Protein AF-A0A8T1KKV9-F1 (afdb_monomer)

Structure (mmCIF, N/CA/C/O backbone):
data_AF-A0A8T1KKV9-F1
#
_entry.id   AF-A0A8T1KKV9-F1
#
loop_
_atom_site.group_PDB
_atom_site.id
_atom_site.type_symbol
_atom_site.label_atom_id
_atom_site.label_alt_id
_atom_site.label_comp_id
_atom_site.label_asym_id
_atom_site.label_entity_id
_atom_site.label_seq_id
_atom_site.pdbx_PDB_ins_code
_atom_site.Cartn_x
_atom_site.Cartn_y
_atom_site.Cartn_z
_atom_site.occupancy
_atom_site.B_iso_or_equiv
_atom_site.auth_seq_id
_atom_site.auth_comp_id
_atom_site.auth_asym_id
_atom_site.auth_atom_id
_atom_site.pdbx_PDB_model_num
ATOM 1 N N . MET A 1 1 ? -33.900 -18.102 101.240 1.00 42.44 1 MET A N 1
ATOM 2 C CA . MET A 1 1 ? -34.020 -19.556 101.483 1.00 42.44 1 MET A CA 1
ATOM 3 C C . MET A 1 1 ? -33.150 -20.250 100.444 1.00 42.44 1 MET A C 1
ATOM 5 O O . MET A 1 1 ? -33.483 -20.188 99.271 1.00 42.44 1 MET A O 1
ATOM 9 N N . PHE A 1 2 ? -31.992 -20.780 100.840 1.00 43.62 2 PHE A N 1
ATOM 10 C CA . PHE A 1 2 ? -31.089 -21.522 99.948 1.00 43.62 2 PHE A CA 1
ATOM 11 C C . PHE A 1 2 ? -31.321 -23.026 100.148 1.00 43.62 2 PHE A C 1
ATOM 13 O O . PHE A 1 2 ? -31.308 -23.454 101.304 1.00 43.62 2 PHE A O 1
ATOM 20 N N . PRO A 1 3 ? -31.513 -23.841 99.096 1.00 55.91 3 PRO A N 1
ATOM 21 C CA . PRO A 1 3 ? -31.500 -25.285 99.253 1.00 55.91 3 PRO A CA 1
ATOM 22 C C . PRO A 1 3 ? -30.063 -25.821 99.183 1.00 55.91 3 PRO A C 1
ATOM 24 O O . PRO A 1 3 ? -29.263 -25.416 98.340 1.00 55.91 3 PRO A O 1
ATOM 27 N N . TRP A 1 4 ? -29.758 -26.729 100.111 1.00 42.81 4 TRP A N 1
ATOM 28 C CA . TRP A 1 4 ? -28.506 -27.479 100.210 1.00 42.81 4 TRP A CA 1
ATOM 29 C C . TRP A 1 4 ? -28.403 -28.584 99.140 1.00 42.81 4 TRP A C 1
ATOM 31 O O . TRP A 1 4 ? -29.431 -29.103 98.697 1.00 42.81 4 TRP A O 1
ATOM 41 N N . PRO A 1 5 ? -27.180 -28.986 98.744 1.00 47.34 5 PRO A N 1
ATOM 42 C CA . PRO A 1 5 ? -26.956 -29.949 97.675 1.00 47.34 5 PRO A CA 1
ATOM 43 C C . PRO A 1 5 ? -26.941 -31.386 98.214 1.00 47.34 5 PRO A C 1
ATOM 45 O O . PRO A 1 5 ? -26.207 -31.689 99.152 1.00 47.34 5 PRO A O 1
ATOM 48 N N . GLY A 1 6 ? -27.702 -32.291 97.588 1.00 53.62 6 GLY A N 1
ATOM 49 C CA . GLY A 1 6 ? -27.510 -33.734 97.786 1.00 53.62 6 GLY A CA 1
ATOM 50 C C . GLY A 1 6 ? -28.770 -34.592 97.879 1.00 53.62 6 GLY A C 1
ATOM 51 O O . GLY A 1 6 ? -28.964 -35.277 98.877 1.00 53.62 6 GLY A O 1
ATOM 52 N N . SER A 1 7 ? -29.591 -34.649 96.825 1.00 45.66 7 SER A N 1
ATOM 53 C CA . SER A 1 7 ? -30.514 -35.781 96.652 1.00 45.66 7 SER A CA 1
ATOM 54 C C . SER A 1 7 ? -30.299 -36.448 95.287 1.00 45.66 7 SER A C 1
ATOM 56 O O . SER A 1 7 ? -30.512 -35.805 94.260 1.00 45.66 7 SER A O 1
ATOM 58 N N . PRO A 1 8 ? -29.852 -37.718 95.246 1.00 53.62 8 PRO A N 1
ATOM 59 C CA . PRO A 1 8 ? -29.544 -38.435 94.016 1.00 53.62 8 PRO A CA 1
ATOM 60 C C . PRO A 1 8 ? -30.821 -39.037 93.419 1.00 53.62 8 PRO A C 1
ATOM 62 O O . PRO A 1 8 ? -31.176 -40.185 93.680 1.00 53.62 8 PRO A O 1
ATOM 65 N N . ARG A 1 9 ? -31.520 -38.264 92.591 1.00 55.41 9 ARG A N 1
ATOM 66 C CA . ARG A 1 9 ? -32.571 -38.773 91.703 1.00 55.41 9 ARG A CA 1
ATOM 67 C C . ARG A 1 9 ? -32.349 -38.191 90.321 1.00 55.41 9 ARG A C 1
ATOM 69 O O . ARG A 1 9 ? -32.766 -37.073 90.078 1.00 55.41 9 ARG A O 1
ATOM 76 N N . ASP A 1 10 ? -31.598 -38.924 89.503 1.00 55.94 10 ASP A N 1
ATOM 77 C CA . ASP A 1 10 ? -31.691 -38.956 88.034 1.00 55.94 10 ASP A CA 1
ATOM 78 C C . ASP A 1 10 ? -30.434 -39.619 87.452 1.00 55.94 10 ASP A C 1
ATOM 80 O O . ASP A 1 10 ? -29.605 -38.996 86.791 1.00 55.94 10 ASP A O 1
ATOM 84 N N . ARG A 1 11 ? -30.277 -40.933 87.662 1.00 51.22 11 ARG A N 1
ATOM 85 C CA . ARG A 1 11 ? -29.443 -41.729 86.748 1.00 51.22 11 ARG A CA 1
ATOM 86 C C . ARG A 1 11 ? -30.278 -42.029 85.505 1.00 51.22 11 ARG A C 1
ATOM 88 O O . ARG A 1 11 ? -30.787 -43.132 85.344 1.00 51.22 11 ARG A O 1
ATOM 95 N N . LYS A 1 12 ? -30.458 -41.019 84.650 1.00 58.78 12 LYS A N 1
ATOM 96 C CA . LYS A 1 12 ? -30.918 -41.226 83.274 1.00 58.78 12 LYS A CA 1
ATOM 97 C C . LYS A 1 12 ? -29.833 -42.030 82.561 1.00 58.78 12 LYS A C 1
ATOM 99 O O . LYS A 1 12 ? -28.685 -41.592 82.508 1.00 58.78 12 LYS A O 1
ATOM 104 N N . CYS A 1 13 ? -30.173 -43.218 82.068 1.00 57.31 13 CYS A N 1
ATOM 105 C CA . CYS A 1 13 ? -29.310 -43.949 81.144 1.00 57.31 13 CYS A CA 1
ATOM 106 C C . CYS A 1 13 ? -28.902 -43.003 80.000 1.00 57.31 13 CYS A C 1
ATOM 108 O O . CYS A 1 13 ? -29.763 -42.262 79.514 1.00 57.31 13 CYS A O 1
ATOM 110 N N . PRO A 1 14 ? -27.627 -42.987 79.571 1.00 67.00 14 PRO A N 1
ATOM 111 C CA . PRO A 1 14 ? -27.260 -42.223 78.390 1.00 67.00 14 PRO A CA 1
ATOM 112 C C . PRO A 1 14 ? -28.063 -42.750 77.188 1.00 67.00 14 PRO A C 1
ATOM 114 O O . PRO A 1 14 ? -28.306 -43.959 77.105 1.00 67.00 14 PRO A O 1
ATOM 117 N N . PRO A 1 15 ? -28.517 -41.869 76.280 1.00 64.62 15 PRO A N 1
ATOM 118 C CA . PRO A 1 15 ? -29.214 -42.304 75.079 1.00 64.62 15 PRO A CA 1
ATOM 119 C C . PRO A 1 15 ? -28.305 -43.225 74.246 1.00 64.62 15 PRO A C 1
ATOM 121 O O . PRO A 1 15 ? -27.082 -43.045 74.262 1.00 64.62 15 PRO A O 1
ATOM 124 N N . PRO A 1 16 ? -28.868 -44.212 73.523 1.00 66.62 16 PRO A N 1
ATOM 125 C CA . PRO A 1 16 ? -28.080 -45.027 72.609 1.00 66.62 16 PRO A CA 1
ATOM 126 C C . PRO A 1 16 ? -27.397 -44.134 71.558 1.00 66.62 16 PRO A C 1
ATOM 128 O O . PRO A 1 16 ? -27.944 -43.085 71.199 1.00 66.62 16 PRO A O 1
ATOM 131 N N . PRO A 1 17 ? -26.206 -44.517 71.066 1.00 67.06 17 PRO A N 1
ATOM 132 C CA . PRO A 1 17 ? -25.503 -43.734 70.060 1.00 67.06 17 PRO A CA 1
ATOM 133 C C . PRO A 1 17 ? 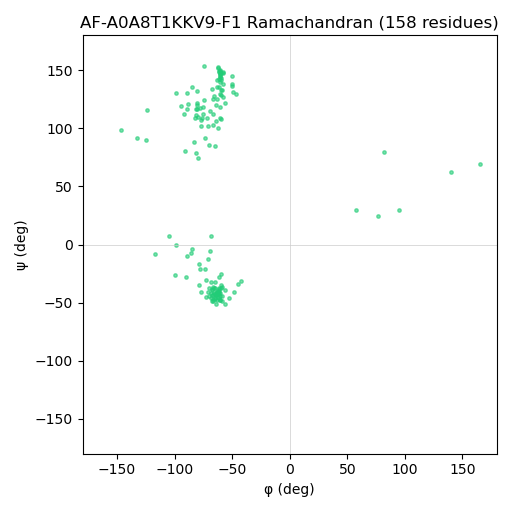-26.342 -43.617 68.775 1.00 67.06 17 PRO A C 1
ATOM 135 O O . PRO A 1 17 ? -27.069 -44.554 68.431 1.00 67.06 17 PRO A O 1
ATOM 138 N N . PRO A 1 18 ? -26.256 -42.486 68.052 1.00 66.81 18 PRO A N 1
ATOM 139 C CA . PRO A 1 18 ? -26.984 -42.298 66.805 1.00 66.81 18 PRO A CA 1
ATOM 140 C C . PRO A 1 18 ? -26.560 -43.347 65.772 1.00 66.81 18 PRO A C 1
ATOM 142 O O . PRO A 1 18 ? -25.372 -43.543 65.510 1.00 66.81 18 PRO A O 1
ATOM 145 N N . VAL A 1 19 ? -27.545 -44.022 65.178 1.00 66.06 19 VAL A N 1
ATOM 146 C CA . VAL A 1 19 ? -27.328 -44.944 64.060 1.00 66.06 19 VAL A CA 1
ATOM 147 C C . VAL A 1 19 ? -27.113 -44.105 62.805 1.00 66.06 19 VAL A C 1
ATOM 149 O O . VAL A 1 19 ? -28.049 -43.499 62.286 1.00 66.06 19 VAL A O 1
ATOM 152 N N . TYR A 1 20 ? -25.876 -44.051 62.320 1.00 60.50 20 TYR A N 1
ATOM 153 C CA . TYR A 1 20 ? -25.564 -43.412 61.047 1.00 60.50 20 TYR A CA 1
ATOM 154 C C . TYR A 1 20 ? -25.880 -44.380 59.905 1.00 60.50 20 TYR A C 1
ATOM 156 O O . TYR A 1 20 ? -25.203 -45.393 59.733 1.00 60.50 20 TYR A O 1
ATOM 164 N N . TYR A 1 21 ? -26.904 -44.068 59.110 1.00 59.50 21 TYR A N 1
ATOM 165 C CA . TYR A 1 21 ? -27.094 -44.705 57.810 1.00 59.50 21 TYR A CA 1
ATOM 166 C C . TYR A 1 21 ? -26.024 -44.174 56.858 1.00 59.50 21 TYR A C 1
ATOM 168 O O . TYR A 1 21 ? -26.069 -43.011 56.463 1.00 59.50 21 TYR A O 1
ATOM 176 N N . VAL A 1 22 ? -25.058 -45.017 56.500 1.00 67.69 22 VAL A N 1
ATOM 177 C CA . VAL A 1 22 ? -24.144 -44.734 55.391 1.00 67.69 22 VAL A CA 1
ATOM 178 C C . VAL A 1 22 ? -24.886 -45.105 54.104 1.00 67.69 22 VAL A C 1
ATOM 180 O O . VAL A 1 22 ? -25.244 -46.276 53.948 1.00 67.69 22 VAL A O 1
ATOM 183 N N . PRO A 1 23 ? -25.177 -44.157 53.196 1.00 71.94 23 PRO A N 1
ATOM 184 C CA . PRO A 1 23 ? -25.785 -44.489 51.914 1.00 71.94 23 PRO A CA 1
ATOM 185 C C . PRO A 1 23 ? -24.865 -45.440 51.144 1.00 71.94 23 PRO A C 1
ATOM 187 O O . PRO A 1 23 ? -23.659 -45.201 51.058 1.00 71.94 23 PRO A O 1
ATOM 190 N N . ALA A 1 24 ? -25.420 -46.519 50.592 1.00 74.31 24 ALA A N 1
ATOM 191 C CA . ALA A 1 24 ? -24.668 -47.397 49.701 1.00 74.31 24 ALA A CA 1
ATOM 192 C C . ALA A 1 24 ? -24.177 -46.601 48.472 1.00 74.31 24 ALA A C 1
ATOM 194 O O . ALA A 1 24 ? -24.901 -45.716 48.001 1.00 74.31 24 ALA A O 1
ATOM 195 N N . PRO A 1 25 ? -22.970 -46.882 47.945 1.00 77.38 25 PRO A N 1
ATOM 196 C CA . PRO A 1 25 ? -22.473 -46.195 46.760 1.00 77.38 25 PRO A CA 1
ATOM 197 C C . PRO A 1 25 ? -23.407 -46.445 45.562 1.00 77.38 25 PRO A C 1
ATOM 199 O O . PRO A 1 25 ? -23.961 -47.543 45.440 1.00 77.38 25 PRO A O 1
ATOM 202 N N . PRO A 1 26 ? -23.599 -45.447 44.679 1.00 78.06 26 PRO A N 1
ATOM 203 C CA . PRO A 1 26 ? -24.419 -45.620 43.488 1.00 78.06 26 PRO A CA 1
ATOM 204 C C . PRO A 1 26 ? -23.834 -46.721 42.589 1.00 78.06 26 PRO A C 1
ATOM 206 O O . PRO A 1 26 ? -22.613 -46.913 42.568 1.00 78.06 26 PRO A O 1
ATOM 209 N N . PRO A 1 27 ? -24.679 -47.450 41.836 1.00 77.94 27 PRO A N 1
ATOM 210 C CA . PRO A 1 27 ? -24.194 -48.449 40.894 1.00 77.94 27 PRO A CA 1
ATOM 211 C C . PRO A 1 27 ? -23.290 -47.799 39.832 1.00 77.94 27 PRO A C 1
ATOM 213 O O . PRO A 1 27 ? -23.490 -46.628 39.490 1.00 77.94 27 PRO A O 1
ATOM 216 N N . PRO A 1 28 ? -22.302 -48.538 39.294 1.00 77.69 28 PRO A N 1
ATOM 217 C CA . PRO A 1 28 ? -21.456 -48.027 38.226 1.00 77.69 28 PRO A CA 1
ATOM 218 C C . PRO A 1 28 ? -22.299 -47.674 36.987 1.00 77.69 28 PRO A C 1
ATOM 220 O O . PRO A 1 28 ? -23.307 -48.338 36.722 1.00 77.69 28 PRO A O 1
ATOM 223 N N . PRO A 1 29 ? -21.905 -46.642 36.218 1.00 75.44 29 PRO A N 1
ATOM 224 C CA . PRO A 1 29 ? -22.606 -46.275 34.996 1.00 75.44 29 PRO A CA 1
ATOM 225 C C . PRO A 1 29 ? -22.566 -47.424 33.972 1.00 75.44 29 PRO A C 1
ATOM 227 O O . PRO A 1 29 ? -21.595 -48.187 33.940 1.00 75.44 29 PRO A O 1
ATOM 230 N N . PRO A 1 30 ? -23.600 -47.562 33.121 1.00 73.44 30 PRO A N 1
ATOM 231 C CA . PRO A 1 30 ? -23.627 -48.587 32.086 1.00 73.44 30 PRO A CA 1
ATOM 232 C C . PRO A 1 30 ? -22.472 -48.390 31.097 1.00 73.44 30 PRO A C 1
ATOM 234 O O . PRO A 1 30 ? -22.209 -47.278 30.638 1.00 73.44 30 PRO A O 1
ATOM 237 N N . VAL A 1 31 ? -21.794 -49.485 30.750 1.00 76.44 31 VAL A N 1
ATOM 238 C CA . VAL A 1 31 ? -20.741 -49.479 29.729 1.00 76.44 31 VAL A CA 1
ATOM 239 C C . VAL A 1 31 ? -21.403 -49.391 28.357 1.00 76.44 31 VAL A C 1
ATOM 241 O O . VAL A 1 31 ? -22.082 -50.323 27.927 1.00 76.44 31 VAL A O 1
ATOM 244 N N . VAL A 1 32 ? -21.215 -48.265 27.670 1.00 73.19 32 VAL A N 1
ATOM 245 C CA . VAL A 1 32 ? -21.667 -48.081 26.287 1.00 73.19 32 VAL A CA 1
ATOM 246 C C . VAL A 1 32 ? -20.532 -48.491 25.355 1.00 73.19 32 VAL A C 1
ATOM 248 O O . VAL A 1 32 ? -19.494 -47.833 25.306 1.00 73.19 32 VAL A O 1
ATOM 251 N N . TYR A 1 33 ? -20.720 -49.583 24.617 1.00 68.12 33 TYR A N 1
ATOM 252 C CA . TYR A 1 33 ? -19.787 -49.987 23.5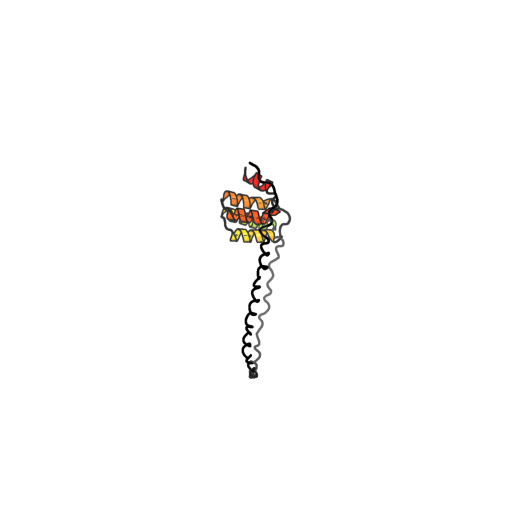67 1.00 68.12 33 TYR A CA 1
ATOM 253 C C . TYR A 1 33 ? -20.050 -49.169 22.302 1.00 68.12 33 TYR A C 1
ATOM 255 O O . TYR A 1 33 ? -21.195 -49.033 21.870 1.00 68.12 33 TYR A O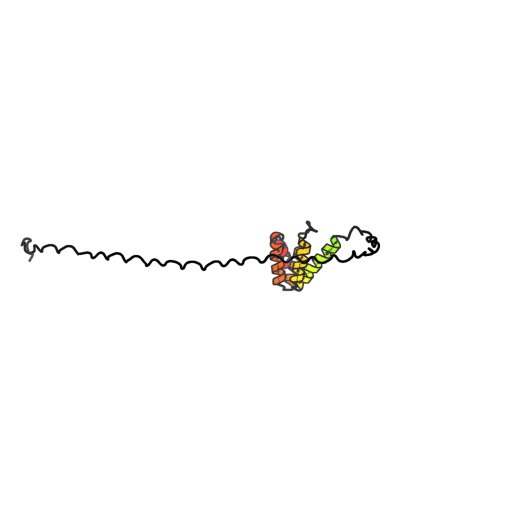 1
AT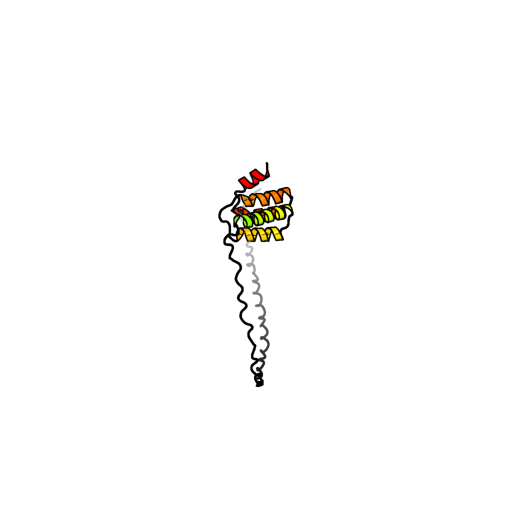OM 263 N N . ALA A 1 34 ? -18.989 -48.629 21.701 1.00 70.56 34 ALA A N 1
ATOM 264 C CA . ALA A 1 34 ? -19.082 -48.011 20.385 1.00 70.56 34 ALA A CA 1
ATOM 265 C C . ALA A 1 34 ? -19.478 -49.066 19.340 1.00 70.56 34 ALA A C 1
ATOM 267 O O . ALA A 1 34 ? -19.022 -50.211 19.398 1.00 70.56 34 ALA A O 1
ATOM 268 N N . ALA A 1 35 ? -20.326 -48.679 18.385 1.00 78.88 35 ALA A N 1
ATOM 269 C CA . ALA A 1 35 ? -20.664 -49.544 17.263 1.00 78.88 35 ALA A CA 1
ATOM 270 C C . ALA A 1 35 ? -19.396 -49.864 16.444 1.00 78.88 35 ALA A C 1
ATOM 272 O O . ALA A 1 35 ? -18.545 -48.983 16.280 1.00 78.88 35 ALA A O 1
ATOM 273 N N . PRO A 1 36 ? -19.249 -51.099 15.928 1.00 76.38 36 PRO A N 1
ATOM 274 C CA . PRO A 1 36 ? -18.130 -51.429 15.059 1.00 76.38 36 PRO A CA 1
ATOM 275 C C . PRO A 1 36 ? -18.161 -50.549 13.797 1.00 76.38 36 PRO A C 1
ATOM 277 O O . PRO A 1 36 ? -19.248 -50.226 13.305 1.00 76.38 36 PRO A O 1
ATOM 280 N N . PRO A 1 37 ? -16.993 -50.149 13.265 1.00 76.50 37 PRO A N 1
ATOM 281 C CA . PRO A 1 37 ? -16.931 -49.367 12.038 1.00 76.50 37 PRO A CA 1
ATOM 282 C C . PRO A 1 37 ? -17.522 -50.155 10.855 1.00 76.50 37 PRO A C 1
ATOM 284 O O . PRO A 1 37 ? -17.480 -51.390 10.853 1.00 76.50 37 PRO A O 1
ATOM 287 N N . PRO A 1 38 ? -18.074 -49.463 9.841 1.00 77.44 38 PRO A N 1
ATOM 288 C CA . PRO A 1 38 ? -18.619 -50.115 8.658 1.00 77.44 38 PRO A CA 1
ATOM 289 C C . PRO A 1 38 ? -17.529 -50.882 7.885 1.00 77.44 38 PRO A C 1
ATOM 291 O O . PRO A 1 38 ? -16.353 -50.512 7.939 1.00 77.44 38 PRO A O 1
ATOM 294 N N . PRO A 1 39 ? -17.903 -51.944 7.149 1.00 70.31 39 PRO A N 1
ATOM 295 C CA . PRO A 1 39 ? -16.959 -52.714 6.349 1.00 70.31 39 PRO A CA 1
ATOM 296 C C . PRO A 1 39 ? -16.345 -51.852 5.239 1.00 70.31 39 PRO A C 1
ATOM 298 O O . PRO A 1 39 ? -17.048 -51.126 4.536 1.00 70.31 39 PRO A O 1
ATOM 301 N N . VAL A 1 40 ? -15.026 -51.958 5.066 1.00 73.56 40 VAL A N 1
ATOM 302 C CA . VAL A 1 40 ? -14.293 -51.290 3.983 1.00 73.56 40 VAL A CA 1
ATOM 303 C C . VAL A 1 40 ? -14.497 -52.081 2.692 1.00 73.56 40 VAL A C 1
ATOM 305 O O . VAL A 1 40 ? -14.106 -53.245 2.607 1.00 73.56 40 VAL A O 1
ATOM 308 N N . VAL A 1 41 ? -15.111 -51.455 1.690 1.00 68.81 41 VAL A N 1
ATOM 309 C CA . VAL A 1 41 ? -15.238 -52.015 0.339 1.00 68.81 41 VAL A CA 1
ATOM 310 C C . VAL A 1 41 ? -14.007 -51.607 -0.463 1.00 68.81 41 VAL A C 1
ATOM 312 O O . VAL A 1 41 ? -13.741 -50.419 -0.622 1.00 68.81 41 VAL A O 1
ATOM 315 N N . TYR A 1 42 ? -13.257 -52.587 -0.962 1.00 61.16 42 TYR A N 1
ATOM 316 C CA . TYR A 1 42 ? -12.148 -52.350 -1.883 1.00 61.16 42 TYR A CA 1
ATOM 317 C C . TYR A 1 42 ? -12.649 -52.508 -3.319 1.00 61.16 42 TYR A C 1
ATOM 319 O O . TYR A 1 42 ? -13.107 -53.588 -3.696 1.00 61.16 42 TYR A O 1
ATOM 327 N N . GLU A 1 43 ? -12.556 -51.451 -4.124 1.00 62.97 43 GLU A N 1
ATOM 328 C CA . GLU A 1 43 ? -12.739 -51.566 -5.570 1.00 62.97 43 GLU A CA 1
ATOM 329 C C . GLU A 1 43 ? -11.501 -52.228 -6.183 1.00 62.97 43 GLU A C 1
ATOM 331 O O . GLU A 1 43 ? -10.370 -51.782 -5.985 1.00 62.97 43 GLU A O 1
ATOM 336 N N . VAL A 1 44 ? -11.711 -53.324 -6.912 1.00 74.62 44 VAL A N 1
ATOM 337 C CA . VAL A 1 44 ? -10.646 -53.987 -7.669 1.00 74.62 44 VAL A CA 1
ATOM 338 C C . VAL A 1 44 ? -10.365 -53.136 -8.913 1.00 74.62 44 VAL A C 1
ATOM 340 O O . VAL A 1 44 ? -11.275 -52.967 -9.728 1.00 74.62 44 VAL A O 1
ATOM 343 N N . PRO A 1 45 ? -9.146 -52.594 -9.099 1.00 65.38 45 PRO A N 1
ATOM 344 C CA . PRO A 1 45 ? -8.845 -51.773 -10.264 1.00 65.38 45 PRO A CA 1
ATOM 345 C C . PRO A 1 45 ? -8.897 -52.624 -11.538 1.00 65.38 45 PRO A C 1
ATOM 347 O O . PRO A 1 45 ? -8.232 -53.656 -11.648 1.00 65.38 45 PRO A O 1
ATOM 350 N N . VAL A 1 46 ? -9.702 -52.187 -12.508 1.00 70.38 46 VAL A N 1
ATOM 351 C CA . VAL A 1 46 ? -9.801 -52.809 -13.835 1.00 70.38 46 VAL A CA 1
ATOM 352 C C . VAL A 1 46 ? -8.470 -52.595 -14.573 1.00 70.38 46 VAL A C 1
ATOM 354 O O . VAL A 1 46 ? -7.951 -51.476 -14.548 1.00 70.38 46 VAL A O 1
ATOM 357 N N . PRO A 1 47 ? -7.885 -53.622 -15.221 1.00 68.69 47 PRO A N 1
ATOM 358 C CA . PRO A 1 47 ? -6.635 -53.450 -15.952 1.00 68.69 47 PRO A CA 1
ATOM 359 C C . PRO A 1 47 ? -6.804 -52.424 -17.087 1.00 68.69 47 PRO A C 1
ATOM 361 O O . PRO A 1 47 ? -7.834 -52.429 -17.768 1.00 68.69 47 PRO A O 1
ATOM 364 N N . PRO A 1 48 ? -5.809 -51.549 -17.319 1.00 64.19 48 PRO A N 1
ATOM 365 C CA . PRO A 1 48 ? -5.882 -50.560 -18.383 1.00 64.19 48 PRO A CA 1
ATOM 366 C C . PRO A 1 48 ? -5.883 -51.253 -19.750 1.00 64.19 48 PRO A C 1
ATOM 368 O O . PRO A 1 48 ? -5.006 -52.060 -20.058 1.00 64.19 48 PRO A O 1
ATOM 371 N N . VAL A 1 49 ? -6.866 -50.917 -20.584 1.00 67.12 49 VAL A N 1
ATOM 372 C CA . VAL A 1 49 ? -6.894 -51.330 -21.990 1.00 67.12 49 VAL A CA 1
ATOM 373 C C . VAL A 1 49 ? -5.899 -50.454 -22.750 1.00 67.12 49 VAL A C 1
ATOM 375 O O . VAL A 1 49 ? -6.128 -49.258 -22.926 1.00 67.12 49 VAL A O 1
ATOM 378 N N . VAL A 1 50 ? -4.776 -51.035 -23.170 1.00 65.25 50 VAL A N 1
ATOM 379 C CA . VAL A 1 50 ? -3.778 -50.345 -23.995 1.00 65.25 50 VAL A CA 1
ATOM 380 C C . VAL A 1 50 ? -4.233 -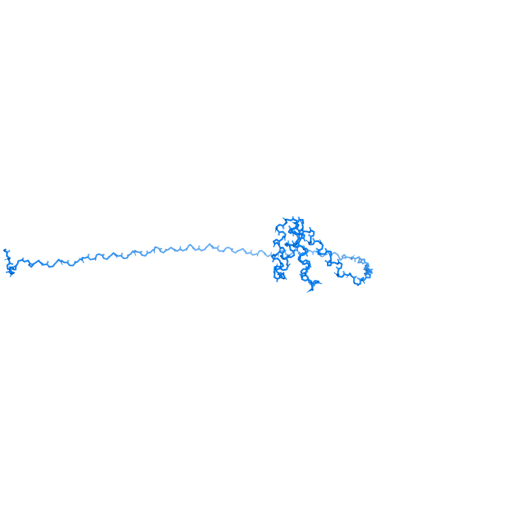50.407 -25.449 1.00 65.25 50 VAL A C 1
ATOM 382 O O . VAL A 1 50 ? -4.210 -51.467 -26.069 1.00 65.25 50 VAL A O 1
ATOM 385 N N . TYR A 1 51 ? -4.655 -49.268 -25.993 1.00 60.12 51 TYR A N 1
ATOM 386 C CA . TYR A 1 51 ? -4.848 -49.107 -27.430 1.00 60.12 51 TYR A CA 1
ATOM 387 C C . TYR A 1 51 ? -3.528 -48.627 -28.039 1.00 60.12 51 TYR A C 1
ATOM 389 O O . TYR A 1 51 ? -3.063 -47.534 -27.716 1.00 60.12 51 TYR A O 1
ATOM 397 N N . GLU A 1 52 ? -2.915 -49.426 -28.915 1.00 62.97 52 GLU A N 1
ATOM 398 C CA . GLU A 1 52 ? -1.801 -48.948 -29.736 1.00 62.97 52 GLU A CA 1
ATOM 399 C C . GLU A 1 52 ? -2.346 -47.966 -30.778 1.00 62.97 52 GLU A C 1
ATOM 401 O O . GLU A 1 52 ? -2.971 -48.350 -31.767 1.00 62.97 52 GLU A O 1
ATOM 406 N N . VAL A 1 53 ? -2.151 -46.672 -30.527 1.00 69.12 53 VAL A N 1
ATOM 407 C CA . VAL A 1 53 ? -2.448 -45.623 -31.502 1.00 69.12 53 VAL A CA 1
ATOM 408 C C . VAL A 1 53 ? -1.271 -45.563 -32.480 1.00 69.12 53 VAL A C 1
ATOM 410 O O . VAL A 1 53 ? -0.147 -45.314 -32.036 1.00 69.12 53 VAL A O 1
ATOM 413 N N . PRO A 1 54 ? -1.472 -45.787 -33.793 1.00 70.06 54 PRO A N 1
ATOM 414 C CA . PRO A 1 54 ? -0.396 -45.658 -34.766 1.00 70.06 54 PRO A CA 1
ATOM 415 C C . PRO A 1 54 ? 0.155 -44.230 -34.733 1.00 70.06 54 PRO A C 1
ATOM 417 O O . PRO A 1 54 ? -0.604 -43.259 -34.790 1.00 70.06 54 PRO A O 1
ATOM 420 N N . ALA A 1 55 ? 1.477 -44.109 -34.606 1.00 71.81 55 ALA A N 1
ATOM 421 C CA . ALA A 1 55 ? 2.137 -42.814 -34.523 1.00 71.81 55 ALA A CA 1
ATOM 422 C C . ALA A 1 55 ? 1.839 -41.981 -35.786 1.00 71.81 55 ALA A C 1
ATOM 424 O O . ALA A 1 55 ? 1.955 -42.504 -36.901 1.00 71.81 55 ALA A O 1
ATOM 425 N N . PRO A 1 56 ? 1.457 -40.697 -35.644 1.00 70.62 56 PRO A N 1
ATOM 426 C CA . PRO A 1 56 ? 1.284 -39.821 -36.792 1.00 70.62 56 PRO A CA 1
ATOM 427 C C . PRO A 1 56 ? 2.616 -39.675 -37.547 1.00 70.62 56 PRO A C 1
ATOM 429 O O . PRO A 1 56 ? 3.684 -39.734 -36.927 1.00 70.62 56 PRO A O 1
ATOM 432 N N . PRO A 1 57 ? 2.583 -39.483 -38.878 1.00 72.38 57 PRO A N 1
ATOM 433 C CA . PRO A 1 57 ? 3.796 -39.257 -39.653 1.00 72.38 57 PRO A CA 1
ATOM 434 C C . PRO A 1 57 ? 4.553 -38.030 -39.116 1.00 72.38 57 PRO A C 1
ATOM 436 O O . PRO A 1 57 ? 3.921 -37.080 -38.642 1.00 72.38 57 PRO A O 1
ATOM 439 N N . PRO A 1 58 ? 5.896 -38.025 -39.183 1.00 64.50 58 PRO A N 1
ATOM 440 C CA . PRO A 1 58 ? 6.690 -36.907 -38.696 1.00 64.50 58 PRO A CA 1
ATOM 441 C C . PRO A 1 58 ? 6.319 -35.633 -39.462 1.00 64.50 58 PRO A C 1
ATOM 443 O O . PRO A 1 58 ? 6.481 -35.551 -40.680 1.00 64.50 58 PRO A O 1
ATOM 446 N N . VAL A 1 59 ? 5.813 -34.635 -38.738 1.00 71.88 59 VAL A N 1
ATOM 447 C CA . VAL A 1 59 ? 5.551 -33.304 -39.287 1.00 71.88 59 VAL A CA 1
ATOM 448 C C . VAL A 1 59 ? 6.880 -32.558 -39.326 1.00 71.88 59 VAL A C 1
ATOM 450 O O . VAL A 1 59 ? 7.441 -32.215 -38.286 1.00 71.88 59 VAL A O 1
ATOM 453 N N . VAL A 1 60 ? 7.405 -32.332 -40.529 1.00 68.50 60 VAL A N 1
ATOM 454 C CA . VAL A 1 60 ? 8.573 -31.471 -40.733 1.00 68.50 60 VAL A CA 1
ATOM 455 C C . VAL A 1 60 ? 8.094 -30.027 -40.635 1.00 68.50 60 VAL A C 1
ATOM 457 O O . VAL A 1 60 ? 7.481 -29.502 -41.560 1.00 68.50 60 VAL A O 1
ATOM 460 N N . TYR A 1 61 ? 8.341 -29.399 -39.490 1.00 58.59 61 TYR A N 1
ATOM 461 C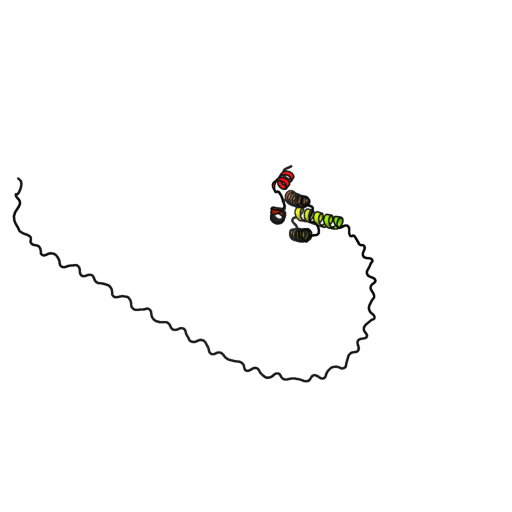 CA . TYR A 1 61 ? 8.173 -27.960 -39.344 1.00 58.59 61 TYR A CA 1
ATOM 462 C C . TYR A 1 61 ? 9.408 -27.277 -39.926 1.00 58.59 61 TYR A C 1
ATOM 464 O O . TYR A 1 61 ? 10.516 -27.459 -39.418 1.00 58.59 61 TYR A O 1
ATOM 472 N N . GLU A 1 62 ? 9.232 -26.489 -40.985 1.00 68.19 62 GLU A N 1
ATOM 473 C CA . GLU A 1 62 ? 10.249 -25.514 -41.365 1.00 68.19 62 GLU A CA 1
ATOM 474 C C . GLU A 1 62 ? 10.352 -24.494 -40.232 1.00 68.19 62 GLU A C 1
ATOM 476 O O . GLU A 1 62 ? 9.443 -23.694 -40.006 1.00 68.19 62 GLU A O 1
ATOM 481 N N . VAL A 1 63 ? 11.435 -24.573 -39.458 1.00 69.38 63 VAL A N 1
ATOM 482 C CA . VAL A 1 63 ? 11.728 -23.589 -38.419 1.00 69.38 63 VAL A CA 1
ATOM 483 C C . VAL A 1 63 ? 12.080 -22.287 -39.142 1.00 69.38 63 VAL A C 1
ATOM 485 O O . VAL A 1 63 ? 13.089 -22.262 -39.855 1.00 69.38 63 VAL A O 1
ATOM 488 N N . PRO A 1 64 ? 11.277 -21.213 -39.012 1.00 71.94 64 PRO A N 1
ATOM 489 C CA . PRO A 1 64 ? 11.637 -19.932 -39.597 1.00 71.94 64 PRO A CA 1
ATOM 490 C C . PRO A 1 64 ? 12.990 -19.499 -39.029 1.00 71.94 64 PRO A C 1
ATOM 492 O O . PRO A 1 64 ? 13.258 -19.686 -37.839 1.00 71.94 64 PRO A O 1
ATOM 495 N N . ALA A 1 65 ? 13.855 -18.957 -39.890 1.00 74.50 65 ALA A N 1
ATOM 496 C CA . ALA A 1 65 ? 15.185 -18.512 -39.487 1.00 74.50 65 ALA A CA 1
ATOM 497 C C . ALA A 1 65 ? 15.087 -17.611 -38.239 1.00 74.50 65 ALA A C 1
ATOM 499 O O . ALA A 1 65 ? 14.177 -16.778 -38.169 1.00 74.50 65 ALA A O 1
ATOM 500 N N . PRO A 1 66 ? 15.988 -17.771 -37.251 1.00 62.72 66 PRO A N 1
ATOM 501 C CA . PRO A 1 66 ? 15.924 -17.004 -36.018 1.00 62.72 66 PRO A CA 1
ATOM 502 C C . PRO A 1 66 ? 15.944 -15.515 -36.352 1.00 62.72 66 PRO A C 1
ATOM 504 O O . PRO A 1 66 ? 16.867 -15.019 -37.001 1.00 62.72 66 PRO A O 1
ATOM 507 N N . VAL A 1 67 ? 14.904 -14.805 -35.919 1.00 69.69 67 VAL A N 1
ATOM 508 C CA . VAL A 1 67 ? 14.854 -13.351 -36.023 1.00 69.69 67 VAL A CA 1
ATOM 509 C C . VAL A 1 67 ? 15.938 -12.815 -35.096 1.00 69.69 67 VAL A C 1
ATOM 511 O O . VAL A 1 67 ? 15.796 -12.831 -33.874 1.00 69.69 67 VAL A O 1
ATOM 514 N N . ILE A 1 68 ? 17.059 -12.387 -35.675 1.00 71.31 68 ILE A N 1
ATOM 515 C CA . ILE A 1 68 ? 18.117 -11.712 -34.929 1.00 71.31 68 ILE A CA 1
ATOM 516 C C . ILE A 1 68 ? 17.600 -10.312 -34.614 1.00 71.31 68 ILE A C 1
ATOM 518 O O . ILE A 1 68 ? 17.755 -9.376 -35.400 1.00 71.31 68 ILE A O 1
ATOM 522 N N . TYR A 1 69 ? 16.965 -10.169 -33.455 1.00 48.41 69 TYR A N 1
ATOM 523 C CA . TYR A 1 69 ? 16.732 -8.860 -32.875 1.00 48.41 69 TYR A CA 1
ATOM 524 C C . TYR A 1 69 ? 18.097 -8.295 -32.495 1.00 48.41 69 TYR A C 1
ATOM 526 O O . TYR A 1 69 ? 18.767 -8.805 -31.596 1.00 48.41 69 TYR A O 1
ATOM 534 N N . LYS A 1 70 ? 18.529 -7.233 -33.182 1.00 56.81 70 LYS A N 1
ATOM 535 C CA . LYS A 1 70 ? 19.495 -6.328 -32.567 1.00 56.81 70 LYS A CA 1
ATOM 536 C C . LYS A 1 70 ? 18.798 -5.799 -31.325 1.00 56.81 70 LYS A C 1
ATOM 538 O O . LYS A 1 70 ? 17.821 -5.062 -31.455 1.00 56.81 70 LYS A O 1
ATOM 543 N N . ALA A 1 71 ? 19.246 -6.238 -30.152 1.00 60.97 71 ALA A N 1
ATOM 544 C CA . ALA A 1 71 ? 18.849 -5.589 -28.919 1.00 60.97 71 ALA A CA 1
ATOM 545 C C . ALA A 1 71 ? 19.077 -4.083 -29.128 1.00 60.97 71 ALA A C 1
ATOM 547 O O . ALA A 1 71 ? 20.137 -3.720 -29.664 1.00 60.97 71 ALA A O 1
ATOM 548 N N . PRO A 1 72 ? 18.095 -3.222 -28.804 1.00 63.00 72 PRO A N 1
ATOM 549 C CA . PRO A 1 72 ? 18.368 -1.796 -28.760 1.00 63.00 72 PRO A CA 1
ATOM 550 C C . PRO A 1 72 ? 19.629 -1.594 -27.909 1.00 63.00 72 PRO A C 1
ATOM 552 O O . PRO A 1 72 ? 19.862 -2.398 -26.992 1.00 63.00 72 PRO A O 1
ATOM 555 N N . PRO A 1 73 ? 20.486 -0.612 -28.246 1.00 60.88 73 PRO A N 1
ATOM 556 C CA . PRO A 1 73 ? 21.612 -0.287 -27.383 1.00 60.88 73 PRO A CA 1
ATOM 557 C C . PRO A 1 73 ? 21.074 -0.204 -25.955 1.00 60.88 73 PRO A C 1
ATOM 559 O O . PRO A 1 73 ? 20.022 0.392 -25.725 1.00 60.88 73 PRO A O 1
ATOM 562 N N . ARG A 1 74 ? 21.724 -0.911 -25.024 1.00 55.34 74 ARG A N 1
ATOM 563 C CA . ARG A 1 74 ? 21.487 -0.632 -23.616 1.00 55.34 74 ARG A CA 1
ATOM 564 C C . ARG A 1 74 ? 21.952 0.802 -23.456 1.00 55.34 74 ARG A C 1
ATOM 566 O O . ARG A 1 74 ? 23.152 1.058 -23.461 1.00 55.34 74 ARG A O 1
ATOM 573 N N . ASP A 1 75 ? 21.001 1.723 -23.443 1.00 54.72 75 ASP A N 1
ATOM 574 C CA . ASP A 1 75 ? 21.211 3.024 -22.846 1.00 54.72 75 ASP A CA 1
ATOM 575 C C . ASP A 1 75 ? 21.421 2.718 -21.363 1.00 54.72 75 ASP A C 1
ATOM 577 O O . ASP A 1 75 ? 20.495 2.585 -20.563 1.00 54.72 75 ASP A O 1
ATOM 581 N N . ASP A 1 76 ? 22.672 2.396 -21.051 1.00 58.31 76 ASP A N 1
ATOM 582 C CA . ASP A 1 76 ? 23.165 2.304 -19.699 1.00 58.31 76 ASP A CA 1
ATOM 583 C C . ASP A 1 76 ? 22.907 3.683 -19.072 1.00 58.31 76 ASP A C 1
ATOM 585 O O . ASP A 1 76 ? 23.305 4.695 -19.648 1.00 58.31 76 ASP A O 1
ATOM 589 N N . TYR A 1 77 ? 22.238 3.687 -17.913 1.00 51.69 77 TYR A N 1
ATOM 590 C CA . TYR A 1 77 ? 21.699 4.836 -17.167 1.00 51.69 77 TYR A CA 1
ATOM 591 C C . TYR A 1 77 ? 20.335 5.376 -17.638 1.00 51.69 77 TYR A C 1
ATOM 593 O O . TYR A 1 77 ? 20.226 6.455 -18.213 1.00 51.69 77 TYR A O 1
ATOM 601 N N . TYR A 1 78 ? 19.257 4.698 -17.227 1.00 50.44 78 TYR A N 1
ATOM 602 C CA . TYR A 1 78 ? 18.157 5.481 -16.659 1.00 50.44 78 TYR A CA 1
ATOM 603 C C . TYR A 1 78 ? 18.707 6.135 -15.396 1.00 50.44 78 TYR A C 1
ATOM 605 O O . TYR A 1 78 ? 19.279 5.436 -14.554 1.00 50.44 78 TYR A O 1
ATOM 613 N N . ASP A 1 79 ? 18.595 7.455 -15.302 1.00 55.50 79 ASP A N 1
ATOM 614 C CA . ASP A 1 79 ? 18.954 8.173 -14.091 1.00 55.50 79 ASP A CA 1
ATOM 615 C C . ASP A 1 79 ? 18.060 7.629 -12.973 1.00 55.50 79 ASP A C 1
ATOM 617 O O . ASP A 1 79 ? 16.838 7.787 -12.992 1.00 55.50 79 ASP A O 1
ATOM 621 N N . VAL A 1 80 ? 18.647 6.859 -12.059 1.00 55.72 80 VAL A N 1
ATOM 622 C CA . VAL A 1 80 ? 17.916 6.170 -10.984 1.00 55.72 80 VAL A CA 1
ATOM 623 C C . VAL A 1 80 ? 17.174 7.194 -10.115 1.00 55.72 80 VAL A C 1
ATOM 625 O O . VAL A 1 80 ? 16.126 6.892 -9.544 1.00 55.72 80 VAL A O 1
ATOM 628 N N . ASP A 1 81 ? 17.683 8.427 -10.100 1.00 58.38 81 ASP A N 1
ATOM 629 C CA . ASP A 1 81 ? 17.068 9.589 -9.478 1.00 58.38 81 ASP A CA 1
ATOM 630 C C . ASP A 1 81 ? 15.732 9.987 -10.145 1.00 58.38 81 ASP A C 1
ATOM 632 O O . ASP A 1 81 ? 14.773 10.278 -9.436 1.00 58.38 81 ASP A O 1
ATOM 636 N N . GLU A 1 82 ? 15.580 9.891 -11.474 1.00 63.06 82 GLU A N 1
ATOM 637 C CA . GLU A 1 82 ? 14.323 10.253 -12.160 1.00 63.06 82 GLU A CA 1
ATOM 638 C C . GLU A 1 82 ? 13.197 9.249 -11.851 1.00 63.06 82 GLU A C 1
ATOM 640 O O . GLU A 1 82 ? 12.041 9.624 -11.646 1.00 63.06 82 GLU A O 1
ATOM 645 N N . PHE A 1 83 ? 13.518 7.955 -11.749 1.00 61.91 83 PHE A N 1
ATOM 646 C CA . PHE A 1 83 ? 12.530 6.935 -11.374 1.00 61.91 83 PHE A CA 1
ATOM 647 C C . PHE A 1 83 ? 12.143 7.014 -9.884 1.00 61.91 83 PHE A C 1
ATOM 649 O O . PHE A 1 83 ? 10.996 6.715 -9.518 1.00 61.91 83 PHE A O 1
ATOM 656 N N . ARG A 1 84 ? 13.078 7.457 -9.026 1.00 61.53 84 ARG A N 1
ATOM 657 C CA . ARG A 1 84 ? 12.824 7.759 -7.609 1.00 61.53 84 ARG A CA 1
ATOM 658 C C . ARG A 1 84 ? 11.836 8.913 -7.470 1.00 61.53 84 ARG A C 1
ATOM 660 O O . ARG A 1 84 ? 10.819 8.748 -6.797 1.00 61.53 84 ARG A O 1
ATOM 667 N N . ASP A 1 85 ? 12.092 10.021 -8.159 1.00 69.50 85 ASP A N 1
ATOM 668 C CA . ASP A 1 85 ? 11.254 11.220 -8.101 1.00 69.50 85 ASP A CA 1
ATOM 669 C C . ASP A 1 85 ? 9.814 10.925 -8.547 1.00 69.50 85 ASP A C 1
ATOM 671 O O . ASP A 1 85 ? 8.850 11.403 -7.946 1.00 69.50 85 ASP A O 1
ATOM 675 N N . VAL A 1 86 ? 9.646 10.064 -9.557 1.00 76.81 86 VAL A N 1
ATOM 676 C CA . VAL A 1 86 ? 8.320 9.636 -10.024 1.00 76.81 86 VAL A CA 1
ATOM 677 C C . VAL A 1 86 ? 7.609 8.776 -8.983 1.00 76.81 86 VAL A C 1
ATOM 679 O O . VAL A 1 86 ? 6.432 9.007 -8.705 1.00 76.81 86 VAL A O 1
ATOM 682 N N . SER A 1 87 ? 8.296 7.798 -8.389 1.00 76.25 87 SER A N 1
ATOM 683 C CA . SER A 1 87 ? 7.697 6.919 -7.373 1.00 76.25 87 SER A CA 1
ATOM 684 C C . SER A 1 87 ? 7.237 7.723 -6.153 1.00 76.25 87 SER A C 1
ATOM 686 O O . SER A 1 87 ? 6.135 7.512 -5.642 1.00 76.25 87 SER A O 1
ATOM 688 N N . TRP A 1 88 ? 8.042 8.707 -5.752 1.00 77.56 88 TRP A N 1
ATOM 689 C CA . TRP A 1 88 ? 7.744 9.604 -4.648 1.00 77.56 88 TRP A CA 1
ATOM 690 C C . TRP A 1 88 ? 6.564 10.543 -4.946 1.00 77.56 88 TRP A C 1
ATOM 692 O O . TRP A 1 88 ? 5.593 10.593 -4.188 1.00 77.56 88 TRP A O 1
ATOM 702 N N . ALA A 1 89 ? 6.569 11.204 -6.107 1.00 83.31 89 ALA A N 1
ATOM 703 C CA . ALA A 1 89 ? 5.466 12.062 -6.542 1.00 83.31 89 ALA A CA 1
ATOM 704 C C . ALA A 1 89 ? 4.133 11.295 -6.657 1.00 83.31 89 ALA A C 1
ATOM 706 O O . ALA A 1 89 ? 3.055 11.827 -6.358 1.00 83.31 89 ALA A O 1
ATOM 707 N N . VAL A 1 90 ? 4.192 10.023 -7.069 1.00 86.31 90 VAL A N 1
ATOM 708 C CA . VAL A 1 90 ? 3.028 9.129 -7.099 1.00 86.31 90 VAL A CA 1
ATOM 709 C C . VAL A 1 90 ? 2.534 8.832 -5.683 1.00 86.31 90 VAL A C 1
ATOM 711 O O . VAL A 1 90 ? 1.323 8.894 -5.461 1.00 86.31 90 VAL A O 1
ATOM 714 N N . MET A 1 91 ? 3.426 8.565 -4.723 1.00 87.94 91 MET A N 1
ATOM 715 C CA . MET A 1 91 ? 3.048 8.374 -3.318 1.00 87.94 91 MET A CA 1
ATOM 716 C C . MET A 1 91 ? 2.382 9.618 -2.730 1.00 87.94 91 MET A C 1
ATOM 718 O O . MET A 1 91 ? 1.313 9.489 -2.139 1.00 87.94 91 MET A O 1
ATOM 722 N N . GLU A 1 92 ? 2.942 10.813 -2.922 1.00 87.50 92 GLU A N 1
ATOM 723 C CA . GLU A 1 92 ? 2.354 12.068 -2.424 1.00 87.50 92 GLU A CA 1
ATOM 724 C C . GLU A 1 92 ? 0.964 12.317 -3.013 1.00 87.50 92 GLU A C 1
ATOM 726 O O . GLU A 1 92 ? 0.001 12.560 -2.283 1.00 87.50 92 GLU A O 1
ATOM 731 N N . THR A 1 93 ? 0.827 12.165 -4.332 1.00 89.44 93 THR A N 1
ATOM 732 C CA . THR A 1 93 ? -0.454 12.359 -5.023 1.00 89.44 93 THR A CA 1
ATOM 733 C C . THR A 1 93 ? -1.496 11.332 -4.576 1.00 89.44 93 THR A C 1
ATOM 735 O O . THR A 1 93 ? -2.668 11.666 -4.377 1.00 89.44 93 THR A O 1
ATOM 738 N N . ALA A 1 94 ? -1.095 10.067 -4.422 1.00 90.25 94 ALA A N 1
ATOM 739 C CA . ALA A 1 94 ? -1.978 9.004 -3.956 1.00 90.25 94 ALA A CA 1
ATOM 740 C C . ALA A 1 94 ? -2.385 9.219 -2.494 1.00 90.25 94 ALA A C 1
ATOM 742 O O . ALA A 1 94 ? -3.551 9.023 -2.152 1.00 90.25 94 ALA A O 1
ATOM 743 N N . ALA A 1 95 ? -1.457 9.671 -1.653 1.00 89.62 95 ALA A N 1
ATOM 744 C CA . ALA A 1 95 ? -1.693 9.976 -0.252 1.00 89.62 95 ALA A CA 1
ATOM 745 C C . ALA A 1 95 ? -2.671 11.147 -0.083 1.00 89.62 95 ALA A C 1
ATOM 747 O O . ALA A 1 95 ? -3.641 11.026 0.662 1.00 89.62 95 ALA A O 1
ATOM 748 N N . GLU A 1 96 ? -2.485 12.234 -0.835 1.00 90.31 96 GLU A N 1
ATOM 749 C CA . GLU A 1 96 ? -3.380 13.398 -0.825 1.00 90.31 96 GLU A CA 1
ATOM 750 C C . GLU A 1 96 ? -4.807 13.048 -1.263 1.00 90.31 96 GLU A C 1
ATOM 752 O O . GLU A 1 96 ? -5.789 13.551 -0.711 1.00 90.31 96 GLU A O 1
ATOM 757 N N . ARG A 1 97 ? -4.936 12.158 -2.254 1.00 90.69 97 ARG A N 1
ATOM 758 C CA . ARG A 1 97 ? -6.233 11.743 -2.807 1.00 90.69 97 ARG A CA 1
ATOM 759 C C . ARG A 1 97 ? -6.866 10.548 -2.100 1.00 90.69 97 ARG A C 1
ATOM 761 O O . ARG A 1 97 ? -8.028 10.253 -2.369 1.00 90.69 97 ARG A O 1
ATOM 768 N N . GLY A 1 98 ? -6.133 9.869 -1.219 1.00 88.88 98 GLY A N 1
ATOM 769 C CA . GLY A 1 98 ? -6.612 8.693 -0.490 1.00 88.88 98 GLY A CA 1
ATOM 770 C C . GLY A 1 98 ? -6.652 7.421 -1.340 1.00 88.88 98 GLY A C 1
ATOM 771 O O . GLY A 1 98 ? -7.428 6.512 -1.063 1.00 88.88 98 GLY A O 1
ATOM 772 N N . TYR A 1 99 ? -5.842 7.340 -2.397 1.00 93.31 99 TYR A N 1
ATOM 773 C CA . TYR A 1 99 ? -5.778 6.178 -3.285 1.00 93.31 99 TYR A CA 1
ATOM 774 C C . TYR A 1 99 ? -4.895 5.080 -2.690 1.00 93.31 99 TYR A C 1
ATOM 776 O O . TYR A 1 99 ? -3.744 4.914 -3.088 1.00 93.31 99 TYR A O 1
ATOM 784 N N . LEU A 1 100 ? -5.444 4.324 -1.739 1.00 90.50 100 LEU A N 1
ATOM 785 C CA . LEU A 1 100 ? -4.716 3.295 -0.988 1.00 90.50 100 LEU A CA 1
ATOM 786 C C . LEU A 1 100 ? -4.058 2.227 -1.869 1.00 90.50 100 LEU A C 1
ATOM 788 O O . LEU A 1 100 ? -2.927 1.843 -1.592 1.00 90.50 100 LEU A O 1
ATOM 792 N N . ASP A 1 101 ? -4.714 1.785 -2.943 1.00 91.25 101 ASP A N 1
ATOM 793 C CA . ASP A 1 101 ? -4.164 0.747 -3.827 1.00 91.25 101 ASP A CA 1
ATOM 794 C C . ASP A 1 101 ? -2.878 1.221 -4.521 1.00 91.25 101 ASP A C 1
ATOM 796 O O . ASP A 1 101 ? -1.876 0.507 -4.576 1.00 91.25 101 ASP A O 1
ATOM 800 N N . ILE A 1 102 ? -2.893 2.466 -5.008 1.00 90.75 102 ILE A N 1
ATOM 801 C CA . ILE A 1 102 ? -1.749 3.103 -5.670 1.00 90.75 102 ILE A CA 1
ATOM 802 C C . ILE A 1 102 ? -0.667 3.423 -4.639 1.00 90.75 102 ILE A C 1
ATOM 804 O O . ILE A 1 102 ? 0.512 3.196 -4.895 1.00 90.75 102 ILE A O 1
ATOM 808 N N . LEU A 1 103 ? -1.070 3.907 -3.463 1.00 89.19 103 LEU A N 1
ATOM 809 C CA . LEU A 1 103 ? -0.169 4.224 -2.363 1.00 89.19 103 LEU A CA 1
ATOM 810 C C . LEU A 1 103 ? 0.575 2.980 -1.867 1.00 89.19 103 LEU A C 1
ATOM 812 O O . LEU A 1 103 ? 1.778 3.044 -1.642 1.00 89.19 103 LEU A O 1
ATOM 816 N N . SER A 1 104 ? -0.119 1.846 -1.742 1.00 89.44 104 SER A N 1
ATOM 817 C CA . SER A 1 104 ? 0.487 0.573 -1.353 1.00 89.44 104 SER A CA 1
ATOM 818 C C . SER A 1 104 ? 1.469 0.081 -2.404 1.00 89.44 104 SER A C 1
ATOM 820 O O . SER A 1 104 ? 2.590 -0.271 -2.059 1.00 89.44 104 SER A O 1
ATOM 822 N N . PHE A 1 105 ? 1.076 0.102 -3.678 1.00 88.75 105 PHE A N 1
ATOM 823 C CA . PHE A 1 105 ? 1.948 -0.316 -4.773 1.00 88.75 105 PHE A CA 1
ATOM 824 C C . PHE A 1 105 ? 3.217 0.545 -4.867 1.00 88.75 105 PHE A C 1
ATOM 826 O O . PHE A 1 105 ? 4.322 0.024 -5.025 1.00 88.75 105 PHE A O 1
ATOM 833 N N . ALA A 1 106 ? 3.071 1.865 -4.749 1.00 85.38 106 ALA A N 1
ATOM 834 C CA . ALA A 1 106 ? 4.198 2.787 -4.799 1.00 85.38 106 ALA A CA 1
ATOM 835 C C . ALA A 1 106 ? 5.115 2.628 -3.572 1.00 85.38 106 ALA A C 1
ATOM 837 O O . ALA A 1 106 ? 6.332 2.615 -3.731 1.00 85.38 106 ALA A O 1
ATOM 838 N N . ALA A 1 107 ? 4.547 2.391 -2.384 1.00 84.00 107 ALA A N 1
ATOM 839 C CA . ALA A 1 107 ? 5.307 2.069 -1.177 1.00 84.00 107 ALA A CA 1
ATOM 840 C C . ALA A 1 107 ? 6.076 0.740 -1.300 1.00 84.00 107 ALA A C 1
ATOM 842 O O . ALA A 1 107 ? 7.251 0.674 -0.961 1.00 84.00 107 ALA A O 1
ATOM 843 N N . ASP A 1 108 ? 5.454 -0.310 -1.846 1.00 85.62 108 ASP A N 1
ATOM 844 C CA . ASP A 1 108 ? 6.133 -1.586 -2.111 1.00 85.62 108 ASP A CA 1
ATOM 845 C C . ASP A 1 108 ? 7.294 -1.409 -3.106 1.00 85.62 108 ASP A C 1
ATOM 847 O O . ASP A 1 108 ? 8.349 -2.030 -2.963 1.00 85.62 108 ASP A O 1
ATOM 851 N N . THR A 1 109 ? 7.114 -0.535 -4.101 1.00 80.44 109 THR A N 1
ATOM 852 C CA . THR A 1 109 ? 8.149 -0.206 -5.090 1.00 80.44 109 THR A CA 1
ATOM 853 C C . THR A 1 109 ? 9.308 0.554 -4.440 1.00 80.44 109 THR A C 1
ATOM 855 O O . THR A 1 109 ? 10.465 0.209 -4.682 1.00 80.44 109 THR A O 1
ATOM 858 N N . ALA A 1 110 ? 9.014 1.523 -3.571 1.00 75.88 110 ALA A N 1
ATOM 859 C CA . ALA A 1 110 ? 10.013 2.279 -2.818 1.00 75.88 110 ALA A CA 1
ATOM 860 C C . ALA A 1 110 ? 10.820 1.385 -1.854 1.00 75.88 110 ALA A C 1
ATOM 862 O O . ALA A 1 110 ? 12.044 1.494 -1.791 1.00 75.88 110 ALA A O 1
ATOM 863 N N . ASP A 1 111 ? 10.158 0.440 -1.178 1.00 76.06 111 ASP A N 1
ATOM 864 C CA . ASP A 1 111 ? 10.789 -0.477 -0.216 1.00 76.06 111 ASP A CA 1
ATOM 865 C C . ASP A 1 111 ? 11.648 -1.564 -0.892 1.00 76.06 111 ASP A C 1
ATOM 867 O O . ASP A 1 111 ? 12.526 -2.152 -0.261 1.00 76.06 111 ASP A O 1
ATOM 871 N N . SER A 1 112 ? 11.418 -1.848 -2.182 1.00 71.25 112 SER A N 1
ATOM 872 C CA . SER A 1 112 ? 12.084 -2.929 -2.931 1.00 71.25 112 SER A CA 1
ATOM 873 C C . SER A 1 112 ? 13.586 -2.723 -3.201 1.00 71.25 112 SER A C 1
ATOM 875 O O . SER A 1 112 ? 14.218 -3.555 -3.853 1.00 71.25 112 SER A O 1
ATOM 877 N N . GLY A 1 113 ? 14.193 -1.682 -2.623 1.00 59.28 113 GLY A N 1
ATOM 878 C CA . GLY A 1 113 ? 15.639 -1.645 -2.407 1.00 59.28 113 GLY A CA 1
ATOM 879 C C . GLY A 1 113 ? 16.454 -0.934 -3.482 1.00 59.28 113 GLY A C 1
ATOM 880 O O . GLY A 1 113 ? 17.620 -1.271 -3.667 1.00 59.28 113 GLY A O 1
ATOM 881 N N . TYR A 1 114 ? 15.895 0.067 -4.163 1.00 51.16 114 TYR A N 1
ATOM 882 C CA . TYR A 1 114 ? 16.711 0.958 -4.998 1.00 51.16 114 TYR A CA 1
ATOM 883 C C . TYR A 1 114 ? 17.340 2.136 -4.229 1.00 51.16 114 TYR A C 1
ATOM 885 O O . TYR A 1 114 ? 18.127 2.881 -4.809 1.00 51.16 114 TYR A O 1
ATOM 893 N N . ILE A 1 115 ? 16.996 2.346 -2.949 1.00 50.72 115 ILE A N 1
ATOM 894 C CA . ILE A 1 115 ? 17.343 3.568 -2.205 1.00 50.72 115 ILE A CA 1
ATOM 895 C C . ILE A 1 115 ? 17.579 3.229 -0.722 1.00 50.72 115 ILE A C 1
ATOM 897 O O . ILE A 1 115 ? 16.638 3.112 0.054 1.00 50.72 115 ILE A O 1
ATOM 901 N N . GLU A 1 116 ? 18.840 3.076 -0.311 1.00 50.81 116 GLU A N 1
ATOM 902 C CA . GLU A 1 116 ? 19.216 2.894 1.105 1.00 50.81 116 GLU A CA 1
ATOM 903 C C . GLU A 1 116 ? 19.366 4.233 1.867 1.00 50.81 116 GLU A C 1
ATOM 905 O O . GLU A 1 116 ? 19.597 4.224 3.076 1.00 50.81 116 GLU A O 1
ATOM 910 N N . GLU A 1 117 ? 19.231 5.394 1.204 1.00 54.59 117 GLU A N 1
ATOM 911 C CA . GLU A 1 117 ? 19.817 6.643 1.727 1.00 54.59 117 GLU A CA 1
ATOM 912 C C . GLU A 1 117 ? 18.888 7.807 2.115 1.00 54.59 117 GLU A C 1
ATOM 914 O O . GLU A 1 117 ? 19.379 8.732 2.759 1.00 54.59 117 GLU A O 1
ATOM 919 N N . LEU A 1 118 ? 17.575 7.810 1.852 1.00 53.78 118 LEU A N 1
ATOM 920 C CA . LEU A 1 118 ? 16.753 9.009 2.125 1.00 53.78 118 LEU A CA 1
ATOM 921 C C . LEU A 1 118 ? 15.544 8.757 3.030 1.00 53.78 118 LEU A C 1
ATOM 923 O O . LEU A 1 118 ? 14.423 8.507 2.605 1.00 53.78 118 LEU A O 1
ATOM 927 N N . ARG A 1 119 ? 15.799 8.917 4.333 1.00 55.59 119 ARG A N 1
ATOM 928 C CA . ARG A 1 119 ? 14.809 8.887 5.425 1.00 55.59 119 ARG A CA 1
ATOM 929 C C . ARG A 1 119 ? 13.869 10.099 5.462 1.00 55.59 119 ARG A C 1
ATOM 931 O O . ARG A 1 119 ? 12.886 10.061 6.197 1.00 55.59 119 ARG A O 1
ATOM 938 N N . ASP A 1 120 ? 14.164 11.159 4.709 1.00 60.03 120 ASP A N 1
ATOM 939 C CA . ASP A 1 120 ? 13.436 12.432 4.791 1.00 60.03 120 ASP A CA 1
ATOM 940 C C . ASP A 1 120 ? 12.231 12.520 3.850 1.00 60.03 120 ASP A C 1
ATOM 942 O O . ASP A 1 120 ? 11.263 13.213 4.168 1.00 60.03 120 ASP A O 1
ATOM 946 N N . GLU A 1 121 ? 12.249 11.805 2.725 1.00 64.12 121 GLU A N 1
ATOM 947 C CA . GLU A 1 121 ? 11.224 11.951 1.689 1.00 64.12 121 GLU A CA 1
ATOM 948 C C . GLU A 1 121 ? 9.890 11.400 2.174 1.00 64.12 121 GLU A C 1
ATOM 950 O O . GLU A 1 121 ? 8.913 12.132 2.144 1.00 64.12 121 GLU A O 1
ATOM 955 N N . THR A 1 122 ? 9.870 10.224 2.815 1.00 66.69 122 THR A N 1
ATOM 956 C CA . THR A 1 122 ? 8.669 9.573 3.380 1.00 66.69 122 THR A CA 1
ATOM 957 C C . THR A 1 122 ? 7.749 10.522 4.179 1.00 66.69 122 THR A C 1
ATOM 959 O O . THR A 1 122 ? 6.521 10.423 4.092 1.00 66.69 122 THR A O 1
ATOM 962 N N . SER A 1 123 ? 8.314 11.519 4.867 1.00 70.81 123 SER A N 1
ATOM 963 C CA . SER A 1 123 ? 7.558 12.550 5.594 1.00 70.81 123 SER A CA 1
ATOM 964 C C . SER A 1 123 ? 6.641 13.432 4.719 1.00 70.81 123 SER A C 1
ATOM 966 O O . SER A 1 123 ? 5.599 13.879 5.203 1.00 70.81 123 SER A O 1
ATOM 968 N N . GLY A 1 124 ? 6.953 13.634 3.434 1.00 79.69 124 GLY A N 1
ATOM 969 C CA . GLY A 1 124 ? 6.142 14.410 2.488 1.00 79.69 124 GLY A CA 1
ATOM 970 C C . GLY A 1 124 ? 4.787 13.766 2.183 1.00 79.69 124 GLY A C 1
ATOM 971 O O . GLY A 1 124 ? 3.749 14.414 2.316 1.00 79.69 124 GLY A O 1
ATOM 972 N N . ALA A 1 125 ? 4.749 12.460 1.898 1.00 83.88 125 ALA A N 1
ATOM 973 C CA . ALA A 1 125 ? 3.502 11.767 1.576 1.00 83.88 125 ALA A CA 1
ATOM 974 C C . ALA A 1 125 ? 2.554 11.748 2.780 1.00 83.88 125 ALA A C 1
ATOM 976 O O . ALA A 1 125 ? 1.337 11.849 2.618 1.00 83.88 125 ALA A O 1
ATOM 977 N N . LEU A 1 126 ? 3.099 11.694 4.001 1.00 84.25 126 LEU A N 1
ATOM 978 C CA . LEU A 1 126 ? 2.295 11.833 5.211 1.00 84.25 126 LEU A CA 1
ATOM 979 C C . LEU A 1 126 ? 1.640 13.209 5.305 1.00 84.25 126 LEU A C 1
ATOM 981 O O . LEU A 1 126 ? 0.446 13.295 5.592 1.00 84.25 126 LEU A O 1
ATOM 985 N N . LEU A 1 127 ? 2.409 14.277 5.079 1.00 84.62 127 LEU A N 1
ATOM 986 C CA . LEU A 1 127 ? 1.884 15.641 5.101 1.00 84.62 127 LEU A CA 1
ATOM 987 C C . LEU A 1 127 ? 0.774 15.800 4.061 1.00 84.62 127 LEU A C 1
ATOM 989 O O . LEU A 1 127 ? -0.294 16.312 4.389 1.00 84.62 127 LEU A O 1
ATOM 993 N N . HIS A 1 128 ? 0.975 15.279 2.851 1.00 85.94 128 HIS A N 1
ATOM 994 C CA . HIS A 1 128 ? -0.041 15.273 1.800 1.00 85.94 128 HIS A CA 1
ATOM 995 C C . HIS A 1 128 ? -1.308 14.505 2.208 1.00 85.94 128 HIS A C 1
ATOM 997 O O . HIS A 1 128 ? -2.411 15.017 2.014 1.00 85.94 128 HIS A O 1
ATOM 1003 N N . ALA A 1 129 ? -1.193 13.344 2.864 1.00 87.75 129 ALA A N 1
ATOM 1004 C CA . ALA A 1 129 ? -2.357 12.646 3.420 1.00 87.75 129 ALA A CA 1
ATOM 1005 C C . ALA A 1 129 ? -3.093 13.477 4.486 1.00 87.75 129 ALA A C 1
ATOM 1007 O O . ALA A 1 129 ? -4.325 13.518 4.503 1.00 87.75 129 ALA A O 1
ATOM 1008 N N . ILE A 1 130 ? -2.357 14.157 5.372 1.00 87.94 130 ILE A N 1
ATOM 1009 C CA . ILE A 1 130 ? -2.933 14.999 6.431 1.00 87.94 130 ILE A CA 1
ATOM 1010 C C . ILE A 1 130 ? -3.647 16.215 5.826 1.00 87.94 130 ILE A C 1
ATOM 1012 O O . ILE A 1 130 ? -4.808 16.466 6.163 1.00 87.94 130 ILE A O 1
ATOM 1016 N N . TYR A 1 131 ? -3.008 16.936 4.900 1.00 88.38 131 TYR A N 1
ATOM 1017 C CA . TYR A 1 131 ? -3.612 18.079 4.206 1.00 88.38 131 TYR A CA 1
ATOM 1018 C C . TYR A 1 131 ? -4.819 17.665 3.361 1.00 88.38 131 TYR A C 1
ATOM 1020 O O . TYR A 1 131 ? -5.852 18.338 3.391 1.00 88.38 131 TYR A O 1
ATOM 1028 N N . GLY A 1 132 ? -4.732 16.514 2.691 1.00 87.44 132 GLY A N 1
ATOM 1029 C CA . GLY A 1 132 ? -5.829 15.896 1.950 1.00 87.44 132 GLY A CA 1
ATOM 1030 C C . GLY A 1 132 ? -6.958 15.349 2.831 1.00 87.44 132 GLY A C 1
ATOM 1031 O O . GLY A 1 132 ? -7.988 14.927 2.309 1.00 87.44 132 GLY A O 1
ATOM 1032 N N . ARG A 1 133 ? -6.801 15.371 4.166 1.00 90.31 133 ARG A N 1
ATOM 1033 C CA . ARG A 1 133 ? -7.728 14.795 5.162 1.00 90.31 133 ARG A CA 1
ATOM 1034 C C . ARG A 1 133 ? -7.984 13.298 4.963 1.00 90.31 133 ARG A C 1
ATOM 1036 O O . ARG A 1 133 ? -9.041 12.787 5.332 1.00 90.31 133 ARG A O 1
ATOM 1043 N N . GLN A 1 134 ? -7.004 12.592 4.416 1.00 94.31 134 GLN A N 1
ATOM 1044 C CA . GLN A 1 134 ? -7.071 11.167 4.122 1.00 94.31 134 GLN A CA 1
ATOM 1045 C C . GLN A 1 134 ? -6.551 10.371 5.312 1.00 94.31 134 GLN A C 1
ATOM 1047 O O . GLN A 1 134 ? -5.399 9.938 5.352 1.00 94.31 134 GLN A O 1
ATOM 1052 N N . SER A 1 135 ? -7.408 10.188 6.319 1.00 89.38 135 SER A N 1
ATOM 1053 C CA . SER A 1 135 ? -7.025 9.510 7.562 1.00 89.38 135 SER A CA 1
ATOM 1054 C C . SER A 1 135 ? -6.533 8.082 7.325 1.00 89.38 135 SER A C 1
ATOM 1056 O O . SER A 1 135 ? -5.584 7.664 7.973 1.00 89.38 135 SER A O 1
ATOM 1058 N N . GLU A 1 136 ? -7.119 7.349 6.377 1.00 89.44 136 GLU A N 1
ATOM 1059 C CA . GLU A 1 136 ? -6.708 5.973 6.064 1.00 89.44 136 GLU A C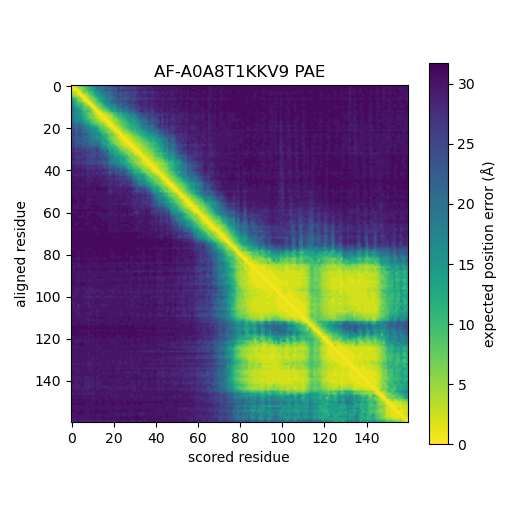A 1
ATOM 1060 C C . GLU A 1 136 ? -5.321 5.914 5.416 1.00 89.44 136 GLU A C 1
ATOM 1062 O O . GLU A 1 136 ? -4.498 5.091 5.811 1.00 89.44 136 GLU A O 1
ATOM 1067 N N . ALA A 1 137 ? -5.025 6.826 4.485 1.00 88.56 137 ALA A N 1
ATOM 1068 C CA . ALA A 1 137 ? -3.704 6.939 3.870 1.00 88.56 137 ALA A CA 1
ATOM 1069 C C . ALA A 1 137 ? -2.641 7.367 4.893 1.00 88.56 137 ALA A C 1
ATOM 1071 O O . ALA A 1 137 ? -1.555 6.792 4.938 1.00 88.56 137 ALA A O 1
ATOM 1072 N N . ALA A 1 138 ? -2.973 8.323 5.767 1.00 87.00 138 ALA A N 1
ATOM 1073 C CA . ALA A 1 138 ? -2.085 8.751 6.842 1.00 87.00 138 ALA A CA 1
ATOM 1074 C C . ALA A 1 138 ? -1.798 7.601 7.818 1.00 87.00 138 ALA A C 1
ATOM 1076 O O . ALA A 1 138 ? -0.647 7.358 8.166 1.00 87.00 138 ALA A O 1
ATOM 1077 N N . ILE A 1 139 ? -2.831 6.857 8.220 1.00 88.44 139 ILE A N 1
ATOM 1078 C CA . ILE A 1 139 ? -2.694 5.684 9.087 1.00 88.44 139 ILE A CA 1
ATOM 1079 C C . ILE A 1 139 ? -1.822 4.617 8.415 1.00 88.44 139 ILE A C 1
ATOM 1081 O O . ILE A 1 139 ? -0.911 4.097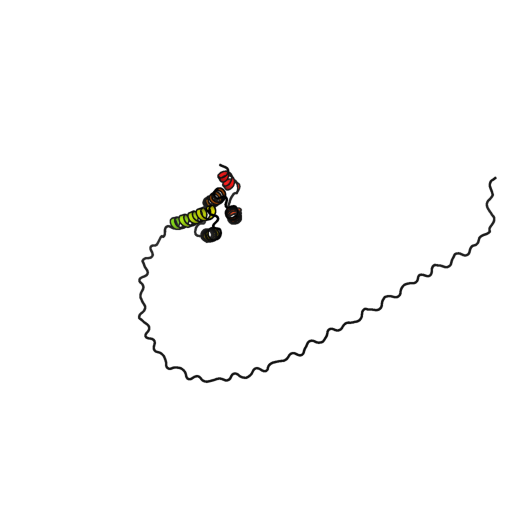 9.055 1.00 88.44 139 ILE A O 1
ATOM 1085 N N . PHE A 1 140 ? -2.061 4.318 7.135 1.00 89.69 140 PHE A N 1
ATOM 1086 C CA . PHE A 1 140 ? -1.262 3.366 6.364 1.00 89.69 140 PHE A CA 1
ATOM 1087 C C . PHE A 1 140 ? 0.225 3.743 6.365 1.00 89.69 140 PHE A C 1
ATOM 1089 O O . PHE A 1 140 ? 1.067 2.924 6.733 1.00 89.69 140 PHE A O 1
ATOM 1096 N N . LEU A 1 141 ? 0.539 4.995 6.023 1.00 86.62 141 LEU A N 1
ATOM 1097 C CA . LEU A 1 141 ? 1.913 5.490 5.973 1.00 86.62 141 LEU A CA 1
ATOM 1098 C C . LEU A 1 141 ? 2.575 5.496 7.352 1.00 86.62 141 LEU A C 1
ATOM 1100 O O . LEU A 1 141 ? 3.713 5.051 7.481 1.00 86.62 141 LEU A O 1
ATOM 1104 N N . VAL A 1 142 ? 1.848 5.928 8.390 1.00 85.50 142 VAL A N 1
ATOM 1105 C CA . VAL A 1 142 ? 2.334 5.881 9.771 1.00 85.50 142 VAL A CA 1
ATOM 1106 C C . VAL A 1 142 ? 2.652 4.452 10.162 1.00 85.50 142 VAL A C 1
ATOM 1108 O O . VAL A 1 142 ? 3.734 4.237 10.671 1.00 85.50 142 VAL A O 1
ATOM 1111 N N . PHE A 1 143 ? 1.779 3.469 9.926 1.00 84.94 143 PHE A N 1
ATOM 1112 C CA . PHE A 1 143 ? 2.056 2.083 10.318 1.00 84.94 143 PHE A CA 1
ATOM 1113 C C . PHE A 1 143 ? 3.211 1.457 9.542 1.00 84.94 143 PHE A C 1
ATOM 1115 O O . PHE A 1 143 ? 3.982 0.690 10.122 1.00 84.94 143 PHE A O 1
ATOM 1122 N N . ARG A 1 144 ? 3.332 1.780 8.253 1.00 83.31 144 ARG A N 1
ATOM 1123 C CA . ARG A 1 144 ? 4.361 1.216 7.383 1.00 83.31 144 ARG A CA 1
ATOM 1124 C C . ARG A 1 144 ? 5.749 1.770 7.699 1.00 83.31 144 ARG A C 1
ATOM 1126 O O . ARG A 1 144 ? 6.681 0.993 7.867 1.00 83.31 144 ARG A O 1
ATOM 1133 N N . TYR A 1 145 ? 5.858 3.084 7.888 1.00 78.06 145 TYR A N 1
ATOM 1134 C CA . TYR A 1 145 ? 7.133 3.779 8.097 1.00 78.06 145 TYR A CA 1
ATOM 1135 C C . TYR A 1 145 ? 7.372 4.210 9.557 1.00 78.06 145 TYR A C 1
ATOM 1137 O O . TYR A 1 145 ? 8.375 4.854 9.860 1.00 78.06 145 TYR A O 1
ATOM 1145 N N . TYR A 1 146 ? 6.508 3.798 10.501 1.00 69.06 146 TYR A N 1
ATOM 1146 C CA . TYR A 1 146 ? 6.563 4.159 11.934 1.00 69.06 146 TYR A CA 1
ATOM 1147 C C . TYR A 1 146 ? 7.952 3.989 12.550 1.00 69.06 146 TYR A C 1
ATOM 1149 O O . TYR A 1 146 ? 8.381 4.769 13.395 1.00 69.06 146 TYR A O 1
ATOM 1157 N N . ARG A 1 147 ? 8.624 2.895 12.182 1.00 60.91 147 ARG A N 1
ATOM 1158 C CA . ARG A 1 147 ? 9.899 2.490 12.777 1.00 60.91 147 ARG A CA 1
ATOM 1159 C C . ARG A 1 147 ? 11.073 3.305 12.238 1.00 60.91 147 ARG A C 1
ATOM 1161 O O . ARG A 1 147 ? 12.117 3.359 12.884 1.00 60.91 147 ARG A O 1
ATOM 1168 N N . GLU A 1 148 ? 10.891 3.906 11.071 1.00 58.12 148 GLU A N 1
ATOM 1169 C CA . GLU A 1 148 ? 11.901 4.662 10.337 1.00 58.12 148 GLU A CA 1
ATOM 1170 C C . GLU A 1 148 ? 11.737 6.167 10.555 1.00 58.12 148 GLU A C 1
ATOM 1172 O O . GLU A 1 148 ? 12.726 6.900 10.550 1.00 58.12 148 GLU A O 1
ATOM 1177 N N . TRP A 1 149 ? 10.520 6.619 10.866 1.00 62.69 149 TRP A N 1
ATOM 1178 C CA . TRP A 1 149 ? 10.263 7.989 11.280 1.00 62.69 149 TRP A CA 1
ATOM 1179 C C . TRP A 1 149 ? 10.579 8.218 12.746 1.00 62.69 149 TRP A C 1
ATOM 1181 O O . TRP A 1 149 ? 9.955 7.675 13.660 1.00 62.69 149 TRP A O 1
ATOM 1191 N N . ASN A 1 150 ? 11.484 9.157 12.985 1.00 60.50 150 ASN A N 1
ATOM 1192 C CA . ASN A 1 150 ? 11.562 9.823 14.268 1.00 60.50 150 ASN A CA 1
ATOM 1193 C C . ASN A 1 150 ? 10.317 10.722 14.387 1.00 60.50 150 ASN A C 1
ATOM 1195 O O . ASN A 1 150 ? 10.355 11.881 13.992 1.00 60.50 150 ASN A O 1
ATOM 1199 N N . LEU A 1 151 ? 9.186 10.175 14.861 1.00 57.38 151 LEU A N 1
ATOM 1200 C CA . LEU A 1 151 ? 7.850 10.816 14.900 1.00 57.38 151 LEU A CA 1
ATOM 1201 C C . LEU A 1 151 ? 7.845 12.278 15.336 1.00 57.38 151 LEU A C 1
ATOM 1203 O O . LEU A 1 151 ? 7.001 13.050 14.897 1.00 57.38 151 LEU A O 1
ATOM 1207 N N . ARG A 1 152 ? 8.787 12.652 16.196 1.00 57.50 152 ARG A N 1
ATOM 1208 C CA . ARG A 1 152 ? 9.020 14.027 16.622 1.00 57.50 152 ARG A CA 1
ATOM 1209 C C . ARG A 1 152 ? 9.191 14.988 15.441 1.00 57.50 152 ARG A C 1
ATOM 1211 O O . ARG A 1 152 ? 8.556 16.028 15.425 1.00 57.50 152 ARG A O 1
ATOM 1218 N N . GLU A 1 153 ? 9.989 14.619 14.452 1.00 60.97 153 GLU A N 1
ATOM 1219 C CA . GLU A 1 153 ? 10.378 15.478 13.331 1.00 60.97 153 GLU A CA 1
ATOM 1220 C C . GLU A 1 153 ? 9.254 15.606 12.292 1.00 60.97 153 GLU A C 1
ATOM 1222 O O . GLU A 1 153 ? 8.948 16.703 11.829 1.00 60.97 153 GLU A O 1
ATOM 1227 N N . GLY A 1 154 ? 8.561 14.500 11.995 1.00 59.81 154 GLY A N 1
ATOM 1228 C CA . GLY A 1 154 ? 7.384 14.513 11.119 1.00 59.81 154 GLY A CA 1
ATOM 1229 C C . GLY A 1 154 ? 6.208 15.294 11.717 1.00 59.81 154 GLY A C 1
ATOM 1230 O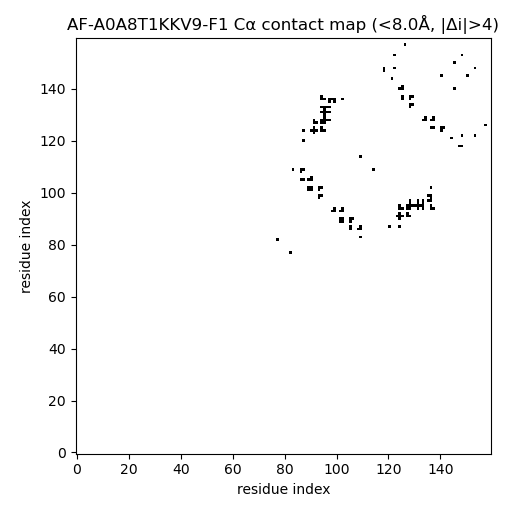 O . GLY A 1 154 ? 5.513 16.017 11.008 1.00 59.81 154 GLY A O 1
ATOM 1231 N N . LEU A 1 155 ? 6.012 15.202 13.036 1.00 61.31 155 LEU A N 1
ATOM 1232 C CA . LEU A 1 155 ? 4.926 15.889 13.738 1.00 61.31 155 LEU A CA 1
ATOM 1233 C C . LEU A 1 155 ? 5.236 17.376 13.972 1.00 61.31 155 LEU A C 1
ATOM 1235 O O . LEU A 1 155 ? 4.332 18.202 13.876 1.00 61.31 155 LEU A O 1
ATOM 1239 N N . GLU A 1 156 ? 6.503 17.733 14.210 1.00 64.44 156 GLU A N 1
ATOM 1240 C CA . GLU A 1 156 ? 6.962 19.129 14.239 1.00 64.44 156 GLU A CA 1
ATOM 1241 C C . GLU A 1 156 ? 6.761 19.814 12.874 1.00 64.44 156 GLU A C 1
ATOM 1243 O O . GLU A 1 156 ? 6.279 20.943 12.842 1.00 64.44 156 GLU A O 1
ATOM 1248 N N . LYS A 1 157 ? 7.029 19.132 11.749 1.00 60.84 157 LYS A N 1
ATOM 1249 C CA . LYS A 1 157 ? 6.770 19.671 10.398 1.00 60.84 157 LYS A CA 1
ATOM 1250 C C . LYS A 1 157 ? 5.278 19.813 10.069 1.00 60.84 157 LYS A C 1
ATOM 1252 O O . LYS A 1 157 ? 4.912 20.725 9.342 1.00 60.84 157 LYS A O 1
ATOM 1257 N N . ALA A 1 158 ? 4.420 18.937 10.595 1.00 55.75 158 ALA A N 1
ATOM 1258 C CA . ALA A 1 158 ? 2.977 18.961 10.324 1.00 55.75 158 ALA A CA 1
ATOM 1259 C C . ALA A 1 158 ? 2.197 20.024 11.121 1.00 55.75 158 ALA A C 1
ATOM 1261 O O . ALA A 1 158 ? 1.044 20.310 10.798 1.00 55.75 158 ALA A O 1
ATOM 1262 N N . LEU A 1 159 ? 2.787 20.559 12.195 1.00 58.28 159 LEU A N 1
ATOM 1263 C CA . LEU A 1 159 ? 2.148 21.516 13.106 1.00 58.28 159 LEU A CA 1
ATOM 1264 C C . LEU A 1 159 ? 2.526 22.985 12.842 1.00 58.28 159 LEU A C 1
ATOM 1266 O O . LEU A 1 159 ? 2.036 23.857 13.564 1.00 58.28 159 LEU A O 1
ATOM 1270 N N . ILE A 1 160 ? 3.380 23.256 11.851 1.00 51.69 160 ILE A N 1
ATOM 1271 C CA . ILE A 1 160 ? 3.763 24.605 11.391 1.00 51.69 160 ILE A CA 1
ATOM 1272 C C . ILE A 1 160 ? 2.953 24.953 10.140 1.00 51.69 160 ILE A C 1
ATOM 1274 O O . ILE A 1 160 ? 2.494 26.115 10.058 1.00 51.69 160 ILE A O 1
#

Sequence (160 aa):
MFPWPGSPRDRKCPPPPPVYYVPAPPPPPPVVYAAPPPPVVYEVPVPPVVYEVPAPPPVVYEVPAPVIYKAPPRDDYYDVDEFRDVSWAVMETAAERGYLDILSFAADTADSGYIEELRDETSGALLHAIYGRQSEAAIFLVFRYYREWNLREGLEKALI

Secondary structure (DSSP, 8-state):
-PPPS------PPPPPPP---PPPPPPPPP--PPPPPPPPPPPPPPPP----PPPPPP-----PPP----PPP------HHHHHHHHHHHHHHHHHHT-HHHHHHHHHHHHTSS-SS-TTTHHHHHHHHHHTT-HHHHHHHHHHHTTTS-HHHHHHHHT-

Radius of gyration: 46.19 Å; Cα contacts (8 Å, |Δi|>4): 80; chains: 1; bounding box: 57×79×143 Å

Solvent-accessible surface area (backbone atoms only — not comparable to full-atom values): 10778 Å² total; per-residue (Å²): 138,83,86,80,90,87,78,98,80,77,88,69,75,78,77,80,79,84,83,77,84,75,79,78,80,79,79,80,79,84,86,80,78,78,79,79,80,80,85,87,84,80,82,81,82,76,81,82,83,84,75,87,73,81,79,76,77,88,78,84,74,83,75,74,78,81,82,80,72,76,71,72,78,80,71,79,74,72,60,66,65,60,59,47,53,51,43,49,54,49,28,27,54,20,15,28,71,44,38,55,72,59,26,50,53,33,50,54,58,58,66,72,64,89,63,98,79,70,81,66,61,68,51,52,27,41,47,31,2,58,76,49,66,17,63,67,32,30,50,50,49,45,68,73,43,47,90,72,48,64,60,68,59,54,50,56,65,69,73,111

Organism: NCBI:txid29920

Nearest PDB structures (foldseek):
  8any-assembly1_A5  TM=7.828E-01  e=3.418E+00  Homo sapiens
  8xzv-assembly1_H  TM=6.206E-01  e=2.463E+00  Spinacia oleracea
  5i9g-assembly1_C  TM=5.243E-01  e=7.345E+00  unidentified
  8rdj-assembly1_F  TM=5.244E-01  e=9.140E+00  Sinapis alba
  6sgb-assembly1_DH  TM=2.861E-01  e=7.758E+00  Trypanosoma brucei brucei

Foldseek 3Di:
DDDDDDDDPDPDPPDDDDDDDDDDDDDDDDDDDDDDDDDDDDDDDDDDDDDPDPDDDDDDDPDPDDDPPPDDPPPPDPPLVVVVVVLLVQLLVCLLQLVVVSNVVSVCVVPVDPDPDDLPSLLNSLLSNVNSVNVVSNVVSCVVCVVSDPVVVSVVVNVD

Mean predicted aligned error: 21.63 Å

pLDDT: mean 70.18, std 12.99, range [42.44, 94.31]